Protein AF-A0A8T3Y785-F1 (afdb_monomer_lite)

Foldseek 3Di:
DAQDLLLLLLLLQLQFQWAKDKDKDADDPVCCVPPPDNDRIDMKIKTKGADDDPVLVVSNQVSCCVPPVDGWDQPPVGSMTIDIDPVSRVVSVQCFRHPLAGGDHDVSQLVPDLSSVCSNVVSNCVRFWDQDPPVRDIDGDGNYNPPCPPVSVVSSVVVDPPPD

pLDDT: mean 85.55, std 15.13, range [31.98, 98.19]

Radius of gyration: 17.77 Å; chains: 1; bounding box: 47×32×60 Å

Structure (mmCIF, N/CA/C/O backbone):
data_AF-A0A8T3Y785-F1
#
_entry.id   AF-A0A8T3Y785-F1
#
loop_
_atom_site.group_PDB
_atom_site.id
_atom_site.type_symbol
_atom_site.label_atom_id
_atom_site.label_alt_id
_atom_site.label_comp_id
_atom_site.label_asym_id
_atom_site.label_entity_id
_atom_site.label_seq_id
_atom_site.pdbx_PDB_ins_code
_atom_site.Cartn_x
_atom_site.Cartn_y
_atom_site.Cartn_z
_atom_site.occupancy
_atom_site.B_iso_or_equiv
_atom_site.auth_seq_id
_atom_site.auth_comp_id
_atom_site.auth_asym_id
_atom_site.auth_atom_id
_atom_site.pdbx_PDB_model_num
ATOM 1 N N . MET A 1 1 ? -11.346 2.462 -12.918 1.00 66.88 1 MET A N 1
ATOM 2 C CA . MET A 1 1 ? -11.189 1.204 -12.160 1.00 66.88 1 MET A CA 1
ATOM 3 C C . MET A 1 1 ? -11.939 1.409 -10.869 1.00 66.88 1 MET A C 1
ATOM 5 O O . MET A 1 1 ? -11.699 2.423 -10.227 1.00 66.88 1 MET A O 1
ATOM 9 N N . GLU A 1 2 ? -12.886 0.533 -10.567 1.00 87.56 2 GLU A N 1
ATOM 10 C CA . GLU A 1 2 ? -13.659 0.596 -9.327 1.00 87.56 2 GLU A CA 1
ATOM 11 C C . GLU A 1 2 ? -12.768 0.224 -8.132 1.00 87.56 2 GLU A C 1
ATOM 13 O O . GLU A 1 2 ? -11.852 -0.593 -8.269 1.00 87.56 2 GLU A O 1
ATOM 18 N N . VAL A 1 3 ? -12.988 0.863 -6.982 1.00 94.25 3 VAL A N 1
ATOM 19 C CA . VAL A 1 3 ? -12.243 0.557 -5.755 1.00 94.25 3 VAL A CA 1
ATOM 20 C C . VAL A 1 3 ? -12.830 -0.701 -5.126 1.00 94.25 3 VAL A C 1
ATOM 22 O O . VAL A 1 3 ? -14.013 -0.736 -4.809 1.00 94.25 3 VAL A O 1
ATOM 25 N N . THR A 1 4 ? -11.998 -1.720 -4.915 1.00 97.50 4 THR A N 1
ATOM 26 C CA . THR A 1 4 ? -12.374 -2.948 -4.199 1.00 97.50 4 THR A CA 1
ATOM 27 C C . THR A 1 4 ? -11.807 -2.945 -2.772 1.00 97.50 4 THR A C 1
ATOM 29 O O . THR A 1 4 ? -10.887 -2.168 -2.486 1.00 97.50 4 THR A O 1
ATOM 32 N N . PRO A 1 5 ? -12.303 -3.802 -1.859 1.00 97.94 5 PRO A N 1
ATOM 33 C CA . PRO A 1 5 ? -11.731 -3.949 -0.518 1.00 97.94 5 PRO A CA 1
ATOM 34 C C . PRO A 1 5 ? -10.233 -4.294 -0.518 1.00 97.94 5 PRO A C 1
ATOM 36 O O . PRO A 1 5 ? -9.482 -3.749 0.283 1.00 97.94 5 PRO A O 1
ATOM 39 N N . GLU A 1 6 ? -9.781 -5.141 -1.444 1.00 98.19 6 GLU A N 1
ATOM 40 C CA . GLU A 1 6 ? -8.379 -5.557 -1.612 1.00 98.19 6 GLU A CA 1
ATOM 41 C C . GLU A 1 6 ? -7.504 -4.374 -2.034 1.00 98.19 6 GLU A C 1
ATOM 43 O O . GLU A 1 6 ? -6.405 -4.174 -1.514 1.00 98.19 6 GLU A O 1
ATOM 48 N N . LEU A 1 7 ? -7.999 -3.550 -2.966 1.00 97.81 7 LEU A N 1
ATOM 49 C CA . LEU A 1 7 ? -7.302 -2.332 -3.371 1.00 97.81 7 LEU A CA 1
ATOM 50 C C . LEU A 1 7 ? -7.220 -1.348 -2.205 1.00 97.81 7 LEU A C 1
ATOM 52 O O . LEU A 1 7 ? -6.173 -0.743 -1.990 1.00 97.81 7 LEU A O 1
ATOM 56 N N . ALA A 1 8 ? -8.308 -1.199 -1.451 1.00 97.69 8 ALA A N 1
ATOM 57 C CA . ALA A 1 8 ? -8.357 -0.314 -0.300 1.00 97.69 8 ALA A CA 1
ATOM 58 C C . ALA A 1 8 ? -7.381 -0.765 0.802 1.00 97.69 8 ALA A C 1
ATOM 60 O O . ALA A 1 8 ? -6.596 0.061 1.263 1.00 97.69 8 ALA A O 1
ATOM 61 N N . ARG A 1 9 ? -7.332 -2.063 1.141 1.00 97.69 9 ARG A N 1
ATOM 62 C CA . ARG A 1 9 ? -6.307 -2.632 2.042 1.00 97.69 9 ARG A CA 1
ATOM 63 C C . ARG A 1 9 ? -4.899 -2.390 1.532 1.00 97.69 9 ARG A C 1
ATOM 65 O O . ARG A 1 9 ? -4.057 -1.901 2.272 1.00 97.69 9 ARG A O 1
ATOM 72 N N . THR A 1 10 ? -4.657 -2.656 0.249 1.00 97.38 10 THR A N 1
ATOM 73 C CA . THR A 1 10 ? -3.343 -2.418 -0.364 1.00 97.38 10 THR A CA 1
ATOM 74 C C . THR A 1 10 ? -2.920 -0.959 -0.194 1.00 97.38 10 THR A C 1
ATOM 76 O O . THR A 1 10 ? -1.781 -0.698 0.168 1.00 97.38 10 THR A O 1
ATOM 79 N N . VAL A 1 11 ? -3.816 0.004 -0.433 1.00 96.88 11 VAL A N 1
ATOM 80 C CA . VAL A 1 11 ? -3.523 1.435 -0.240 1.00 96.88 11 VAL A CA 1
ATOM 81 C C . VAL A 1 11 ? -3.251 1.746 1.233 1.00 96.88 11 VAL A C 1
ATOM 83 O O . VAL A 1 11 ? -2.290 2.455 1.512 1.00 96.88 11 VAL A O 1
ATOM 86 N N . ALA A 1 12 ? -4.052 1.210 2.159 1.00 95.69 12 ALA A N 1
ATOM 87 C CA . ALA A 1 12 ? -3.871 1.407 3.598 1.00 95.69 12 ALA A CA 1
ATOM 88 C C . ALA A 1 12 ? -2.507 0.904 4.087 1.00 95.69 12 ALA A C 1
ATOM 90 O O . ALA A 1 12 ? -1.808 1.662 4.756 1.00 95.69 12 ALA A O 1
ATOM 91 N N . HIS A 1 13 ? -2.078 -0.282 3.644 1.00 95.88 13 HIS A N 1
ATOM 92 C CA . HIS A 1 13 ? -0.753 -0.810 3.968 1.00 95.88 13 HIS A CA 1
ATOM 93 C C . HIS A 1 13 ? 0.387 0.089 3.498 1.00 95.88 13 HIS A C 1
ATOM 95 O O . HIS A 1 13 ? 1.416 0.228 4.152 1.00 95.88 13 HIS A O 1
ATOM 101 N N . ILE A 1 14 ? 0.205 0.751 2.352 1.00 95.56 14 ILE A N 1
ATOM 102 C CA . ILE A 1 14 ? 1.189 1.721 1.872 1.00 95.56 14 ILE A CA 1
ATOM 103 C C . ILE A 1 14 ? 1.145 3.026 2.676 1.00 95.56 14 ILE A C 1
ATOM 105 O O . ILE A 1 14 ? 2.168 3.694 2.779 1.00 95.56 14 ILE A O 1
ATOM 109 N N . CYS A 1 15 ? -0.004 3.401 3.237 1.00 93.25 15 CYS A N 1
ATOM 110 C CA . CYS A 1 15 ? -0.140 4.591 4.079 1.00 93.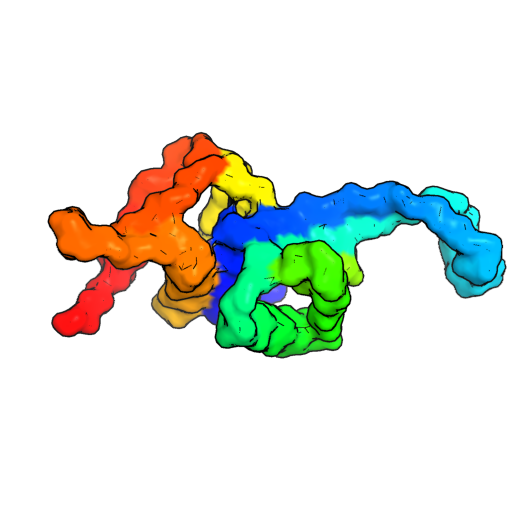25 15 CYS A CA 1
ATOM 111 C C . CYS A 1 15 ? 0.438 4.416 5.490 1.00 93.25 15 CYS A C 1
ATOM 113 O O . CYS A 1 15 ? 0.904 5.411 6.046 1.00 93.25 15 CYS A O 1
ATOM 115 N N . GLY A 1 16 ? 0.361 3.208 6.058 1.00 91.62 16 GLY A N 1
ATOM 116 C CA . GLY A 1 16 ? 0.973 2.878 7.346 1.00 91.62 16 GLY A CA 1
ATOM 117 C C . GLY A 1 16 ? 2.470 2.629 7.182 1.00 91.62 16 GLY A C 1
ATOM 118 O O . GLY A 1 16 ? 3.292 3.539 7.269 1.00 91.62 16 GLY A O 1
ATOM 119 N N . ASP A 1 17 ? 2.804 1.402 6.793 1.00 92.19 17 ASP A N 1
ATOM 120 C CA . ASP A 1 17 ? 4.176 0.878 6.805 1.00 92.19 17 ASP A CA 1
ATOM 121 C C . ASP A 1 17 ? 4.881 0.866 5.435 1.00 92.19 17 ASP A C 1
ATOM 123 O O . ASP A 1 17 ? 6.002 0.368 5.267 1.00 92.19 17 ASP A O 1
ATOM 127 N N . GLY A 1 18 ? 4.231 1.390 4.399 1.00 93.06 18 GLY A N 1
ATOM 128 C CA . GLY A 1 18 ? 4.793 1.440 3.056 1.00 93.06 18 GLY A CA 1
ATOM 129 C C . GLY A 1 18 ? 5.235 2.820 2.595 1.00 93.06 18 GLY A C 1
ATOM 130 O O . GLY A 1 18 ? 5.240 3.819 3.310 1.00 93.06 18 GLY A O 1
ATOM 131 N N . TYR A 1 19 ? 5.685 2.859 1.343 1.00 93.56 19 TYR A N 1
ATOM 132 C CA . TYR A 1 19 ? 6.053 4.089 0.669 1.00 93.56 19 TYR A CA 1
ATOM 133 C C . TYR A 1 19 ? 6.077 3.942 -0.854 1.00 93.56 19 TYR A C 1
ATOM 135 O O . TYR A 1 19 ? 6.238 2.867 -1.444 1.00 93.56 19 TYR A O 1
ATOM 143 N N . LEU A 1 20 ? 5.968 5.095 -1.508 1.00 94.94 20 LEU A N 1
ATOM 144 C CA . LEU A 1 20 ? 6.104 5.249 -2.948 1.00 94.94 20 LEU A CA 1
ATOM 145 C C . LEU A 1 20 ? 7.500 5.776 -3.290 1.00 94.94 20 LEU A C 1
ATOM 147 O O . LEU A 1 20 ? 7.909 6.834 -2.813 1.00 94.94 20 LEU A O 1
ATOM 151 N N . ALA A 1 21 ? 8.217 5.083 -4.174 1.00 93.25 21 ALA A N 1
ATOM 152 C CA . ALA A 1 21 ? 9.559 5.478 -4.596 1.00 93.25 21 ALA A CA 1
ATOM 153 C C . ALA A 1 21 ? 9.708 5.526 -6.117 1.00 93.25 21 ALA A C 1
ATOM 155 O O . ALA A 1 21 ? 9.058 4.796 -6.867 1.00 93.25 21 ALA A O 1
ATOM 156 N N . THR A 1 22 ? 10.624 6.372 -6.581 1.00 94.62 22 THR A N 1
ATOM 157 C CA . THR A 1 22 ? 11.078 6.380 -7.972 1.00 94.62 22 THR A CA 1
ATOM 158 C C . THR A 1 22 ? 12.589 6.289 -8.014 1.00 94.62 22 THR A C 1
ATOM 160 O O . THR A 1 22 ? 13.253 6.930 -7.205 1.00 94.62 22 THR A O 1
ATOM 163 N N . ALA A 1 23 ? 13.137 5.544 -8.970 1.00 92.25 23 ALA A N 1
ATOM 164 C CA . ALA A 1 23 ? 14.578 5.520 -9.199 1.00 92.25 23 ALA A CA 1
ATOM 165 C C . ALA A 1 23 ? 14.904 5.712 -10.674 1.00 92.25 23 ALA A C 1
ATOM 167 O O . ALA A 1 23 ? 14.225 5.181 -11.556 1.00 92.25 23 ALA A O 1
ATOM 168 N N . THR A 1 24 ? 15.991 6.426 -10.919 1.00 91.94 24 THR A N 1
ATOM 169 C CA . THR A 1 24 ? 16.597 6.554 -12.238 1.00 91.94 24 THR A CA 1
ATOM 170 C C . THR A 1 24 ? 17.647 5.461 -12.387 1.00 91.94 24 THR A C 1
ATOM 172 O O . THR A 1 24 ? 18.520 5.313 -11.537 1.00 91.94 24 THR A O 1
ATOM 175 N N . GLN A 1 25 ? 17.555 4.662 -13.446 1.00 87.06 25 GLN A N 1
ATOM 176 C CA . GLN A 1 25 ? 18.493 3.577 -13.726 1.00 87.06 25 GLN A CA 1
ATOM 177 C C . GLN A 1 25 ? 19.032 3.699 -15.146 1.00 87.06 25 GLN A C 1
ATOM 179 O O . GLN A 1 25 ? 18.270 3.932 -16.088 1.00 87.06 25 GLN A O 1
ATOM 184 N N . ARG A 1 26 ? 20.340 3.487 -15.306 1.00 86.62 26 ARG A N 1
ATOM 185 C CA . ARG A 1 26 ? 20.924 3.244 -16.627 1.00 86.62 26 ARG A CA 1
ATOM 186 C C . ARG A 1 26 ? 20.488 1.865 -17.114 1.00 86.62 26 ARG A C 1
ATOM 188 O O . ARG A 1 26 ? 20.498 0.902 -16.348 1.00 86.62 26 ARG A O 1
ATOM 195 N N . ARG A 1 27 ? 20.063 1.783 -18.372 1.00 82.75 27 ARG A N 1
ATOM 196 C CA . ARG A 1 27 ? 19.822 0.506 -19.045 1.00 82.75 27 ARG A CA 1
ATOM 197 C C . ARG A 1 27 ? 21.151 -0.187 -19.304 1.00 82.75 27 ARG A C 1
ATOM 199 O O . ARG A 1 27 ?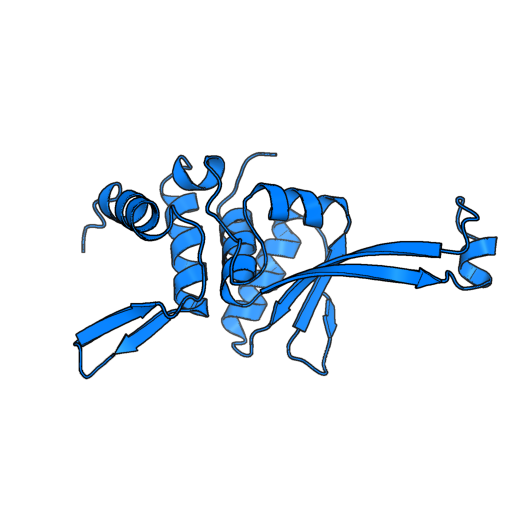 22.148 0.468 -19.602 1.00 82.75 27 ARG A O 1
ATOM 206 N N . SER A 1 28 ? 21.145 -1.509 -19.207 1.00 84.06 28 SER A N 1
ATOM 207 C CA . SER A 1 28 ? 22.285 -2.310 -19.654 1.00 84.06 28 SER A CA 1
ATOM 208 C C . SER A 1 28 ? 22.413 -2.274 -21.182 1.00 84.06 28 SER A C 1
ATOM 210 O O . SER A 1 28 ? 21.432 -2.034 -21.889 1.00 84.06 28 SER A O 1
ATOM 212 N N . VAL A 1 29 ? 23.607 -2.576 -21.702 1.00 84.19 29 VAL A N 1
ATOM 213 C CA . VAL A 1 29 ? 23.847 -2.699 -23.153 1.00 84.19 29 VAL A CA 1
ATOM 214 C C . VAL A 1 29 ? 22.876 -3.705 -23.779 1.00 84.19 29 VAL A C 1
ATOM 216 O O . VAL A 1 29 ? 22.236 -3.411 -24.784 1.00 84.19 29 VAL A O 1
ATOM 219 N N . ARG A 1 30 ? 22.669 -4.854 -23.123 1.00 84.94 30 ARG A N 1
ATOM 220 C CA . ARG A 1 30 ? 21.714 -5.881 -23.562 1.00 84.94 30 ARG A CA 1
ATOM 221 C C . ARG A 1 30 ? 20.281 -5.350 -23.660 1.00 84.94 30 ARG A C 1
ATOM 223 O O . ARG A 1 30 ? 19.580 -5.649 -24.622 1.00 84.94 30 ARG A O 1
ATOM 230 N N . GLU A 1 31 ? 19.836 -4.554 -22.689 1.00 81.12 31 GLU A N 1
ATOM 231 C CA . GLU A 1 31 ? 18.508 -3.930 -22.735 1.00 81.12 31 GLU A CA 1
ATOM 232 C C . GLU A 1 31 ? 18.395 -2.888 -23.854 1.00 81.12 31 GLU A C 1
ATOM 234 O O . GLU A 1 31 ? 17.336 -2.774 -24.458 1.00 81.12 31 GLU A O 1
ATOM 239 N N . LEU A 1 32 ? 19.455 -2.134 -24.159 1.00 84.25 32 LEU A N 1
ATOM 240 C CA . LEU A 1 32 ? 19.439 -1.148 -25.248 1.00 84.25 32 LEU A CA 1
ATOM 241 C C . LEU A 1 32 ? 19.348 -1.792 -26.634 1.00 84.25 32 LEU A C 1
ATOM 243 O O . LEU A 1 32 ? 18.743 -1.209 -27.532 1.00 84.25 32 LEU A O 1
ATOM 247 N N . LEU A 1 33 ? 19.917 -2.988 -26.791 1.00 84.12 33 LEU A N 1
ATOM 248 C CA . LEU A 1 33 ? 19.861 -3.756 -28.036 1.00 84.12 33 LEU A CA 1
ATOM 249 C C . LEU A 1 33 ? 18.510 -4.454 -28.248 1.00 84.12 33 LEU A C 1
ATOM 251 O O . LEU A 1 33 ? 18.112 -4.677 -29.385 1.00 84.12 33 LEU A O 1
ATOM 255 N N . THR A 1 34 ? 17.802 -4.794 -27.168 1.00 84.50 34 THR A N 1
ATOM 256 C CA . THR A 1 34 ? 16.567 -5.601 -27.223 1.00 84.50 34 THR A CA 1
ATOM 257 C C . THR A 1 34 ? 15.289 -4.791 -27.034 1.00 84.50 34 THR A C 1
ATOM 259 O O . THR A 1 34 ? 14.225 -5.191 -27.499 1.00 84.50 34 THR A O 1
ATOM 262 N N . HIS A 1 35 ? 15.352 -3.652 -26.343 1.00 77.44 35 HIS A N 1
ATOM 263 C CA . HIS A 1 35 ? 14.168 -2.864 -26.032 1.00 77.44 35 HIS A CA 1
ATOM 264 C C . HIS A 1 35 ? 13.873 -1.864 -27.163 1.00 77.44 35 HIS A C 1
ATOM 266 O O . HIS A 1 35 ? 14.763 -1.111 -27.557 1.00 77.44 35 HIS A O 1
ATOM 272 N N . PRO A 1 36 ? 12.608 -1.698 -27.595 1.00 78.25 36 PRO A N 1
ATOM 273 C CA . PRO A 1 36 ? 12.237 -0.752 -28.660 1.00 78.25 36 PRO A CA 1
ATOM 274 C C . PRO A 1 36 ? 12.523 0.729 -28.345 1.00 78.25 36 PRO A C 1
ATOM 276 O O . PRO A 1 36 ? 12.359 1.594 -29.195 1.00 78.25 36 PRO A O 1
ATOM 279 N N . ARG A 1 37 ? 12.947 1.055 -27.116 1.00 73.94 37 ARG A N 1
ATOM 280 C CA . ARG A 1 37 ? 13.282 2.420 -26.692 1.00 73.94 37 ARG A CA 1
ATOM 281 C C . ARG A 1 37 ? 14.761 2.466 -26.341 1.00 73.94 37 ARG A C 1
ATOM 283 O O . ARG A 1 37 ? 15.146 1.924 -25.308 1.00 73.94 37 ARG A O 1
ATOM 290 N N . LYS A 1 38 ? 15.548 3.183 -27.142 1.00 76.88 38 LYS A N 1
ATOM 291 C CA . LYS A 1 38 ? 17.015 3.258 -27.029 1.00 76.88 38 LYS A CA 1
ATOM 292 C C . LYS A 1 38 ? 17.532 4.268 -25.992 1.00 76.88 38 LYS A C 1
ATOM 294 O O . LYS A 1 38 ? 18.724 4.537 -25.931 1.00 76.88 38 LYS A O 1
ATOM 299 N N . ASN A 1 39 ? 16.661 4.828 -25.149 1.00 82.88 39 ASN A N 1
ATOM 300 C CA . ASN A 1 39 ? 17.089 5.789 -24.127 1.00 82.88 39 ASN A CA 1
ATOM 301 C C . ASN A 1 39 ? 17.999 5.103 -23.096 1.00 82.88 39 ASN A C 1
ATOM 303 O O . ASN A 1 39 ? 17.587 4.125 -22.464 1.00 82.88 39 ASN A O 1
ATOM 307 N N . MET A 1 40 ? 19.199 5.648 -22.883 1.00 83.00 40 MET A N 1
ATOM 308 C CA . MET A 1 40 ? 20.177 5.126 -21.918 1.00 83.00 40 MET A CA 1
ATOM 309 C C . MET A 1 40 ? 19.656 5.159 -20.478 1.00 83.00 40 MET A C 1
ATOM 311 O O . MET A 1 40 ? 19.974 4.286 -19.674 1.00 83.00 40 MET A O 1
ATOM 315 N N . ILE A 1 41 ? 18.829 6.149 -20.154 1.00 86.44 41 ILE A N 1
ATOM 316 C CA . ILE A 1 41 ? 18.264 6.346 -18.824 1.00 86.44 41 ILE A CA 1
ATOM 317 C C . ILE A 1 41 ? 16.787 5.942 -18.834 1.00 86.44 41 ILE A C 1
ATOM 319 O O . ILE A 1 41 ? 16.024 6.343 -19.716 1.00 86.44 41 ILE A O 1
ATOM 323 N N . ARG A 1 42 ? 16.370 5.165 -17.829 1.00 86.19 42 ARG A N 1
ATOM 324 C CA . ARG A 1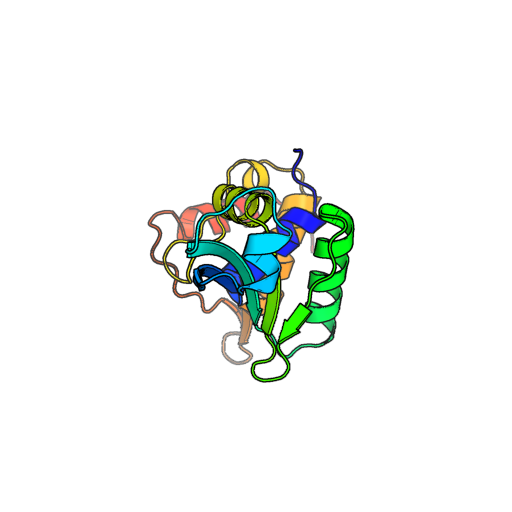 42 ? 14.962 4.872 -17.548 1.00 86.19 42 ARG A CA 1
ATOM 325 C C . ARG A 1 42 ? 14.591 5.276 -16.129 1.00 86.19 42 ARG A C 1
ATOM 327 O O . ARG A 1 42 ? 15.369 5.100 -15.196 1.00 86.19 42 ARG A O 1
ATOM 334 N N . GLN A 1 43 ? 13.361 5.739 -15.968 1.00 91.56 43 GLN A N 1
ATOM 335 C CA . GLN A 1 43 ? 12.743 5.911 -14.662 1.00 91.56 43 GLN A CA 1
ATOM 336 C C . GLN A 1 43 ? 11.986 4.632 -14.293 1.00 91.56 43 GLN A C 1
ATOM 338 O O . GLN A 1 43 ? 11.387 3.981 -15.153 1.00 91.56 43 GLN A O 1
ATOM 343 N N . ARG A 1 44 ? 12.038 4.251 -13.019 1.00 93.25 44 ARG A N 1
ATOM 344 C CA . ARG A 1 44 ? 11.257 3.159 -12.438 1.00 93.25 44 ARG A CA 1
ATOM 345 C C . ARG A 1 44 ? 10.420 3.694 -11.295 1.00 93.25 44 ARG A C 1
ATOM 347 O O . ARG A 1 44 ? 10.837 4.614 -10.598 1.00 93.25 44 ARG A O 1
ATOM 354 N N . TRP A 1 45 ? 9.255 3.089 -11.127 1.00 95.88 45 TRP A N 1
ATOM 355 C CA . TRP A 1 45 ? 8.275 3.427 -10.107 1.00 95.88 45 TRP A CA 1
ATOM 356 C C . TRP A 1 45 ? 8.058 2.194 -9.249 1.00 95.88 45 TRP A C 1
ATOM 358 O O . TRP A 1 45 ? 7.898 1.095 -9.791 1.00 95.88 45 TRP A O 1
ATOM 368 N N . PHE A 1 46 ? 8.086 2.387 -7.939 1.00 95.06 46 PHE A N 1
ATOM 369 C CA . PHE A 1 46 ? 8.017 1.328 -6.949 1.00 95.06 46 PHE A CA 1
ATOM 370 C C . PHE A 1 46 ? 6.942 1.653 -5.926 1.00 95.06 46 PHE A C 1
ATOM 372 O O . PHE A 1 46 ? 6.863 2.777 -5.426 1.00 95.06 46 PHE A O 1
ATOM 379 N N . VAL A 1 47 ? 6.146 0.639 -5.626 1.00 96.31 47 VAL A N 1
ATOM 380 C CA . VAL A 1 47 ? 5.268 0.583 -4.463 1.00 96.31 47 VAL A CA 1
ATOM 381 C C . VAL A 1 47 ? 5.902 -0.424 -3.520 1.00 96.31 47 VAL A C 1
ATOM 383 O O . VAL A 1 47 ? 6.201 -1.542 -3.951 1.00 96.31 47 VAL A O 1
ATOM 386 N N . ARG A 1 48 ? 6.185 -0.010 -2.288 1.00 95.00 48 ARG A N 1
ATOM 387 C CA . ARG A 1 48 ? 6.929 -0.813 -1.319 1.00 95.00 48 ARG A CA 1
ATOM 388 C C . ARG A 1 48 ? 6.193 -0.847 0.001 1.00 95.00 48 ARG A C 1
ATOM 390 O O . ARG A 1 48 ? 5.766 0.196 0.473 1.00 95.00 48 ARG A O 1
ATOM 397 N N . TYR A 1 49 ? 6.084 -2.034 0.567 1.00 95.25 49 TYR A N 1
ATOM 398 C CA . TYR A 1 49 ? 5.526 -2.282 1.889 1.00 95.25 49 TYR A CA 1
ATOM 399 C C . TYR A 1 49 ? 6.612 -2.905 2.764 1.00 95.25 49 TYR A C 1
ATOM 401 O O . TYR A 1 49 ? 7.324 -3.793 2.287 1.00 95.25 49 TYR A O 1
ATOM 409 N N . VAL A 1 50 ? 6.793 -2.414 3.989 1.00 93.44 50 VAL A N 1
ATOM 410 C CA . VAL A 1 50 ? 7.855 -2.867 4.895 1.00 93.44 50 VAL A CA 1
ATOM 411 C C . VAL A 1 50 ? 7.218 -3.374 6.173 1.00 93.44 50 VAL A C 1
ATOM 413 O O . VAL A 1 50 ? 6.783 -2.579 6.986 1.00 93.44 50 VAL A O 1
ATOM 416 N N . ASN A 1 51 ? 7.176 -4.687 6.367 1.00 93.50 51 ASN A N 1
ATOM 417 C CA . ASN A 1 51 ? 6.555 -5.256 7.559 1.00 93.50 51 ASN A CA 1
ATOM 418 C C . ASN A 1 51 ? 7.181 -6.617 7.891 1.00 93.50 51 ASN A C 1
ATOM 420 O O . ASN A 1 51 ? 7.665 -7.321 6.999 1.00 93.50 51 ASN A O 1
ATOM 424 N N . THR A 1 52 ? 7.225 -6.971 9.173 1.00 93.38 52 THR A N 1
ATOM 425 C CA . THR A 1 52 ? 7.787 -8.235 9.673 1.00 93.38 52 THR A CA 1
ATOM 426 C C . THR A 1 52 ? 6.720 -9.291 9.962 1.00 93.38 52 THR A C 1
ATOM 428 O O . THR A 1 52 ? 7.058 -10.474 10.041 1.00 93.38 52 THR A O 1
ATOM 431 N N . ASP A 1 53 ? 5.450 -8.902 10.075 1.00 94.31 53 ASP A N 1
ATOM 432 C CA . ASP A 1 53 ? 4.330 -9.801 10.325 1.00 94.31 53 ASP A CA 1
ATOM 433 C C . ASP A 1 53 ? 3.980 -10.612 9.069 1.00 94.31 53 ASP A C 1
ATOM 435 O O . ASP A 1 53 ? 3.547 -10.097 8.033 1.00 94.31 53 ASP A O 1
ATOM 439 N N . SER A 1 54 ? 4.157 -11.930 9.164 1.00 94.56 54 SER A N 1
ATOM 440 C CA . SER A 1 54 ? 3.930 -12.841 8.043 1.00 94.56 54 SER A CA 1
ATOM 441 C C . SER A 1 54 ? 2.480 -12.874 7.542 1.00 94.56 54 SER A C 1
ATOM 443 O O . SER A 1 54 ? 2.270 -13.102 6.349 1.00 94.56 54 SER A O 1
ATOM 445 N N . ALA A 1 55 ? 1.489 -12.640 8.406 1.00 96.44 55 ALA A N 1
ATOM 446 C CA . ALA A 1 55 ? 0.081 -12.630 8.031 1.00 96.44 55 ALA A CA 1
ATOM 447 C C . ALA A 1 55 ? -0.247 -11.383 7.202 1.00 96.44 55 ALA A C 1
ATOM 449 O O . ALA A 1 55 ? -0.864 -11.504 6.139 1.00 96.44 55 ALA A O 1
ATOM 450 N N . LEU A 1 56 ? 0.249 -10.215 7.622 1.00 96.38 56 LEU A N 1
ATOM 451 C CA . LEU A 1 56 ? 0.074 -8.956 6.889 1.00 96.38 56 LEU A CA 1
ATOM 452 C C . LEU A 1 56 ? 0.791 -8.991 5.539 1.00 96.38 56 LEU A C 1
ATOM 454 O O . LEU A 1 56 ? 0.214 -8.663 4.501 1.00 96.38 56 LEU A O 1
ATOM 458 N N . ILE A 1 57 ? 2.014 -9.525 5.510 1.00 96.00 57 ILE A N 1
ATOM 459 C CA . ILE A 1 57 ? 2.752 -9.770 4.266 1.00 96.00 57 ILE A CA 1
ATOM 460 C C . ILE A 1 57 ? 1.943 -10.661 3.310 1.00 96.00 57 ILE A C 1
ATOM 462 O O . ILE A 1 57 ? 1.817 -10.366 2.116 1.00 96.00 57 ILE A O 1
ATOM 466 N N . GLN A 1 58 ? 1.403 -11.781 3.796 1.00 96.88 58 GLN A N 1
ATOM 467 C CA . GLN A 1 58 ? 0.620 -12.695 2.962 1.00 96.88 58 GLN A CA 1
ATOM 468 C C . GLN A 1 58 ? -0.665 -12.044 2.445 1.00 96.88 58 GLN A C 1
ATOM 470 O O . GLN A 1 58 ? -1.022 -12.252 1.283 1.00 96.88 58 GLN A O 1
ATOM 475 N N . GLN A 1 59 ? -1.339 -11.240 3.270 1.00 97.62 59 GLN A N 1
ATOM 476 C CA . GLN A 1 59 ? -2.519 -10.483 2.861 1.00 97.62 59 GLN A CA 1
ATOM 477 C C . GLN A 1 59 ? -2.166 -9.472 1.765 1.00 97.62 59 GLN A C 1
ATOM 479 O O . GLN A 1 59 ? -2.749 -9.526 0.682 1.00 97.62 59 GLN A O 1
ATOM 484 N N . PHE A 1 60 ? -1.145 -8.641 1.985 1.00 97.56 60 PHE A N 1
ATOM 485 C CA . PHE A 1 60 ? -0.677 -7.656 1.012 1.00 97.56 60 PHE A CA 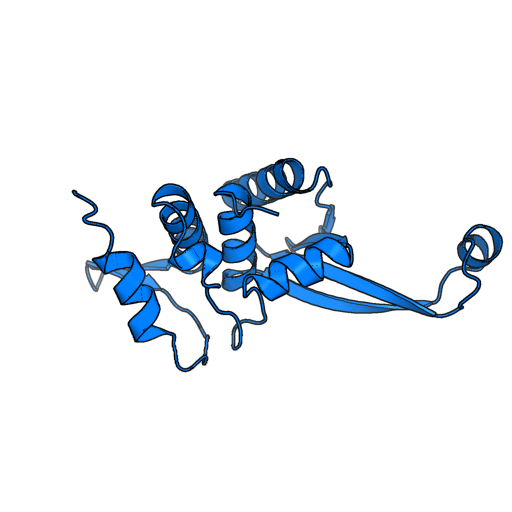1
ATOM 486 C C . PHE A 1 60 ? -0.303 -8.302 -0.328 1.00 97.56 60 PHE A C 1
ATOM 488 O O . PHE A 1 60 ? -0.741 -7.872 -1.397 1.00 97.56 60 PHE A O 1
ATOM 495 N N . THR A 1 61 ? 0.490 -9.376 -0.297 1.00 97.12 61 THR A N 1
ATOM 496 C CA . THR A 1 61 ? 0.932 -10.055 -1.524 1.00 97.12 61 THR A CA 1
ATOM 497 C C . THR A 1 61 ? -0.218 -10.711 -2.287 1.00 97.12 61 THR A C 1
ATOM 499 O O . THR A 1 61 ? -0.234 -10.663 -3.523 1.00 97.12 61 THR A O 1
ATOM 502 N N . ARG A 1 62 ? -1.200 -11.280 -1.577 1.00 97.94 62 ARG A N 1
ATOM 503 C CA . ARG A 1 62 ? -2.415 -11.856 -2.166 1.00 97.94 62 ARG A CA 1
ATOM 504 C C . ARG A 1 62 ? -3.298 -10.783 -2.793 1.00 97.94 62 ARG A C 1
ATOM 506 O O . ARG A 1 62 ? -3.704 -10.957 -3.940 1.00 97.94 62 ARG A O 1
ATOM 513 N N . ASP A 1 63 ? -3.538 -9.681 -2.091 1.00 98.00 63 ASP A N 1
ATOM 514 C CA . ASP A 1 63 ? -4.365 -8.570 -2.570 1.00 98.00 63 ASP A CA 1
ATOM 515 C C . ASP A 1 63 ? -3.748 -7.925 -3.817 1.00 98.00 63 ASP A C 1
ATOM 517 O O . ASP A 1 63 ? -4.420 -7.774 -4.837 1.00 98.00 63 ASP A O 1
ATOM 521 N N . VAL A 1 64 ? -2.437 -7.655 -3.812 1.00 97.31 64 VAL A N 1
ATOM 522 C CA . VAL A 1 64 ? -1.730 -7.148 -5.000 1.00 97.31 64 VAL A CA 1
ATOM 523 C C . VAL A 1 64 ? -1.850 -8.118 -6.175 1.00 97.31 64 VAL A C 1
ATOM 525 O O . VAL A 1 64 ? -2.094 -7.696 -7.312 1.00 97.31 64 VAL A O 1
ATOM 528 N N . LYS A 1 65 ? -1.674 -9.421 -5.928 1.00 97.19 65 LYS A N 1
ATOM 529 C CA . LYS A 1 65 ? -1.793 -10.433 -6.980 1.00 97.19 65 LYS A CA 1
ATOM 530 C C . LYS A 1 65 ? -3.217 -10.506 -7.520 1.00 97.19 65 LYS A C 1
ATOM 532 O O . LYS A 1 65 ? -3.375 -10.635 -8.729 1.00 97.19 65 LYS A O 1
ATOM 537 N N . HIS A 1 66 ? -4.224 -10.395 -6.664 1.00 97.19 66 HIS A N 1
ATOM 538 C CA . HIS A 1 66 ? -5.625 -10.408 -7.062 1.00 97.19 66 HIS A CA 1
ATOM 539 C C . HIS A 1 66 ? -5.989 -9.174 -7.898 1.00 97.19 66 HIS A C 1
ATOM 541 O O . HIS A 1 66 ? -6.476 -9.305 -9.017 1.00 97.19 66 HIS A O 1
ATOM 547 N N . VAL A 1 67 ? -5.675 -7.976 -7.400 1.00 97.00 67 VAL A N 1
ATOM 548 C CA . VAL A 1 67 ? -6.084 -6.705 -8.015 1.00 97.00 67 VAL A CA 1
ATOM 549 C C . VAL A 1 67 ? -5.304 -6.405 -9.295 1.00 97.00 67 VAL A C 1
ATOM 551 O O . VAL A 1 67 ? -5.856 -5.879 -10.262 1.00 97.00 67 VAL A O 1
ATOM 554 N N . PHE A 1 68 ? -4.007 -6.716 -9.321 1.00 95.75 68 PHE A N 1
ATOM 555 C CA . PHE A 1 68 ? -3.119 -6.293 -10.408 1.00 95.75 68 PHE A CA 1
ATOM 556 C C . PHE A 1 68 ? -2.564 -7.435 -11.252 1.00 95.75 68 PHE A C 1
ATOM 558 O O . PHE A 1 68 ? -1.831 -7.178 -12.208 1.00 95.75 68 PHE A O 1
ATOM 565 N N . ASN A 1 69 ? -2.861 -8.688 -10.899 1.00 95.88 69 ASN A N 1
ATOM 566 C CA . ASN A 1 69 ? -2.282 -9.881 -11.517 1.00 95.88 69 ASN A CA 1
ATOM 567 C C . ASN A 1 69 ? -0.735 -9.902 -11.508 1.00 95.88 69 ASN A C 1
ATOM 569 O O . ASN A 1 69 ? -0.099 -10.612 -12.290 1.00 95.88 69 ASN A O 1
ATOM 573 N N . ILE A 1 70 ? -0.101 -9.166 -10.593 1.00 95.12 70 ILE A N 1
ATOM 574 C CA . ILE A 1 70 ? 1.358 -9.021 -10.507 1.00 95.12 70 ILE A CA 1
ATOM 575 C C . ILE A 1 70 ? 1.880 -9.694 -9.241 1.00 95.12 70 ILE A C 1
ATOM 577 O O . ILE A 1 70 ? 1.239 -9.674 -8.196 1.00 95.12 70 ILE A O 1
ATOM 581 N N . ARG A 1 71 ? 3.050 -10.329 -9.346 1.00 94.56 71 ARG A N 1
ATOM 582 C CA . ARG A 1 71 ? 3.745 -10.900 -8.190 1.00 94.56 71 ARG A CA 1
ATOM 583 C C . ARG A 1 71 ? 4.523 -9.808 -7.466 1.00 94.56 71 ARG A C 1
ATOM 585 O O . ARG A 1 71 ? 5.225 -9.023 -8.104 1.00 94.56 71 ARG A O 1
ATOM 592 N N . VAL A 1 72 ? 4.421 -9.806 -6.146 1.00 96.25 72 VAL A N 1
ATOM 593 C CA . VAL A 1 72 ? 5.250 -8.978 -5.272 1.00 96.25 72 VAL A CA 1
ATOM 594 C C . VAL A 1 72 ? 6.617 -9.635 -5.107 1.00 96.25 72 VAL A C 1
ATOM 596 O O . VAL A 1 72 ? 6.713 -10.855 -4.975 1.00 96.25 72 VAL A O 1
ATOM 599 N N . VAL A 1 73 ? 7.678 -8.833 -5.130 1.00 95.12 73 VAL A N 1
ATOM 600 C CA . VAL A 1 73 ? 9.057 -9.301 -4.958 1.00 95.12 73 VAL A CA 1
ATOM 601 C C . VAL A 1 73 ? 9.523 -8.977 -3.544 1.00 95.12 73 VAL A C 1
ATOM 603 O O . VAL A 1 73 ? 9.524 -7.811 -3.156 1.00 95.12 73 VAL A O 1
ATOM 606 N N . ASN A 1 74 ? 9.968 -9.987 -2.794 1.00 92.94 74 ASN A N 1
ATOM 607 C CA . ASN A 1 74 ? 10.621 -9.778 -1.503 1.00 92.94 74 ASN A CA 1
ATOM 608 C C . ASN A 1 74 ? 12.077 -9.331 -1.717 1.00 92.94 74 ASN A C 1
ATOM 610 O O . ASN A 1 74 ? 12.902 -10.043 -2.296 1.00 92.94 74 ASN A O 1
ATOM 614 N N . ARG A 1 75 ? 12.412 -8.140 -1.230 1.00 86.25 75 ARG A N 1
ATOM 615 C CA . ARG A 1 75 ? 13.780 -7.650 -1.087 1.00 86.25 75 ARG A CA 1
ATOM 616 C C . ARG A 1 75 ? 14.303 -8.132 0.270 1.00 86.25 75 ARG A C 1
ATOM 618 O O . ARG A 1 75 ? 14.321 -7.375 1.238 1.00 86.25 75 ARG A O 1
ATOM 625 N N . HIS A 1 76 ? 14.782 -9.379 0.304 1.00 64.88 76 HIS A N 1
ATOM 626 C CA . HIS A 1 76 ? 15.197 -10.142 1.499 1.00 64.88 76 HIS A CA 1
ATOM 627 C C . HIS A 1 76 ? 16.012 -9.392 2.570 1.00 64.88 76 HIS A C 1
ATOM 629 O O . HIS A 1 76 ? 16.018 -9.800 3.723 1.00 64.88 76 HIS A O 1
ATOM 635 N N . ARG A 1 77 ? 16.712 -8.307 2.224 1.00 67.00 77 ARG A N 1
ATOM 636 C CA . ARG A 1 77 ? 17.561 -7.556 3.160 1.00 67.00 77 ARG A CA 1
ATOM 637 C C . ARG A 1 77 ? 16.813 -6.554 4.049 1.00 67.00 77 ARG A C 1
ATOM 639 O O . ARG A 1 77 ? 17.457 -5.965 4.908 1.00 67.00 77 ARG A O 1
ATOM 646 N N . LYS A 1 78 ? 15.519 -6.295 3.817 1.00 76.44 78 LYS A N 1
ATOM 647 C CA . LYS A 1 78 ? 14.787 -5.207 4.500 1.00 76.44 78 LYS A CA 1
ATOM 648 C C . LYS A 1 78 ? 13.337 -5.521 4.886 1.00 76.44 78 LYS A C 1
ATOM 650 O O . LYS A 1 78 ? 12.609 -4.587 5.188 1.00 76.44 78 LYS A O 1
ATOM 655 N N . HIS A 1 79 ? 12.903 -6.784 4.827 1.00 89.81 79 HIS A N 1
ATOM 656 C CA . HIS A 1 79 ? 11.475 -7.134 4.957 1.00 89.81 79 HIS A CA 1
ATOM 657 C C . HIS A 1 79 ? 10.581 -6.275 4.040 1.00 89.81 79 HIS A C 1
ATOM 659 O O . HIS A 1 79 ? 9.476 -5.881 4.394 1.00 89.81 79 HIS A O 1
ATOM 665 N N . GLU A 1 80 ? 11.112 -5.941 2.861 1.00 93.31 80 GLU A N 1
ATOM 666 C CA . GLU A 1 80 ? 10.508 -4.992 1.935 1.00 93.31 80 GLU A CA 1
ATOM 667 C C . GLU A 1 80 ? 9.903 -5.752 0.755 1.00 93.31 80 GLU A C 1
ATOM 669 O O . GLU A 1 80 ? 10.574 -6.527 0.071 1.00 93.31 80 GLU A O 1
ATOM 674 N N . TYR A 1 81 ? 8.629 -5.497 0.502 1.00 95.38 81 TYR A N 1
ATOM 675 C CA . TYR A 1 81 ? 7.809 -6.172 -0.487 1.00 95.38 81 TYR A CA 1
ATOM 676 C C . TYR A 1 81 ? 7.458 -5.183 -1.595 1.00 95.38 81 TYR A C 1
ATOM 678 O O . TYR A 1 81 ? 6.751 -4.201 -1.379 1.00 95.38 81 TYR A O 1
ATOM 686 N N . GLU A 1 82 ? 8.009 -5.414 -2.788 1.00 95.19 82 GLU A N 1
ATOM 687 C CA . GLU A 1 82 ? 8.041 -4.436 -3.876 1.00 95.19 82 GLU A CA 1
ATOM 688 C C . GLU A 1 82 ? 7.192 -4.855 -5.080 1.00 95.19 82 GLU A C 1
ATOM 690 O O . GLU A 1 82 ? 7.262 -5.986 -5.569 1.00 95.19 82 GLU A O 1
ATOM 695 N N . VAL A 1 83 ? 6.481 -3.875 -5.640 1.00 96.12 83 VAL A N 1
ATOM 696 C CA . VAL A 1 83 ? 5.878 -3.927 -6.975 1.00 96.12 83 VAL A CA 1
ATOM 697 C C . VAL A 1 83 ? 6.466 -2.817 -7.838 1.00 96.12 83 VAL A C 1
ATOM 699 O O . VAL A 1 83 ? 6.405 -1.639 -7.483 1.00 96.12 83 VAL A O 1
ATOM 702 N N . SER A 1 84 ? 7.002 -3.170 -9.011 1.00 94.94 84 SER A N 1
ATOM 703 C CA . SER A 1 84 ? 7.515 -2.190 -9.975 1.00 94.94 84 SER A CA 1
ATOM 704 C C . SER A 1 84 ? 6.536 -1.990 -11.132 1.00 94.94 84 SER A C 1
ATOM 706 O O . SER A 1 84 ? 6.476 -2.796 -12.057 1.00 94.94 84 SER A O 1
ATOM 708 N N . SER A 1 85 ? 5.757 -0.907 -11.091 1.00 95.31 85 SER A N 1
ATOM 709 C CA . SER A 1 85 ? 4.824 -0.546 -12.164 1.00 95.31 85 SER A CA 1
ATOM 710 C C . SER A 1 85 ? 4.449 0.930 -12.102 1.00 95.31 85 SER A C 1
ATOM 712 O O . SER A 1 85 ? 3.949 1.411 -11.087 1.00 95.31 85 SER A O 1
ATOM 714 N N . LYS A 1 86 ? 4.622 1.645 -13.224 1.00 95.38 86 LYS A N 1
ATOM 715 C CA . LYS A 1 86 ? 4.197 3.050 -13.352 1.00 95.38 86 LYS A CA 1
ATOM 716 C C . LYS A 1 86 ? 2.690 3.196 -13.128 1.00 95.38 86 LYS A C 1
ATOM 718 O O . LYS A 1 86 ? 2.260 4.103 -12.427 1.00 95.38 86 LYS A O 1
ATOM 723 N N . LYS A 1 87 ? 1.894 2.295 -13.713 1.00 95.81 87 LYS A N 1
ATOM 724 C CA . LYS A 1 87 ? 0.428 2.348 -13.646 1.00 95.81 87 LYS A CA 1
ATOM 725 C C . LYS A 1 87 ? -0.069 2.180 -12.209 1.00 95.81 87 LYS A C 1
ATOM 727 O O . LYS A 1 87 ? -0.866 2.988 -11.754 1.00 95.81 87 LYS A O 1
ATOM 732 N N . ILE A 1 88 ? 0.444 1.172 -11.501 1.00 96.44 88 ILE A N 1
ATOM 733 C CA . ILE A 1 88 ? 0.056 0.894 -10.109 1.00 96.44 88 ILE A CA 1
ATOM 734 C C . ILE A 1 88 ? 0.494 2.037 -9.198 1.00 96.44 88 ILE A C 1
ATOM 736 O O . ILE A 1 88 ? -0.300 2.503 -8.391 1.00 96.44 88 ILE A O 1
ATOM 740 N N . TYR A 1 89 ? 1.719 2.538 -9.380 1.00 97.25 89 TYR A N 1
ATOM 741 C CA . TYR A 1 89 ? 2.236 3.672 -8.619 1.00 97.25 89 TYR A CA 1
ATOM 742 C C . TYR A 1 89 ? 1.295 4.879 -8.672 1.00 97.25 89 TYR A C 1
ATOM 744 O O . TYR A 1 89 ? 0.902 5.392 -7.631 1.00 97.25 89 TYR A O 1
ATOM 752 N N . TYR A 1 90 ? 0.911 5.329 -9.872 1.00 96.62 90 TYR A N 1
ATOM 753 C CA . TYR A 1 90 ? 0.052 6.510 -9.997 1.00 96.62 90 TYR A CA 1
ATOM 754 C C . TYR A 1 90 ? -1.382 6.249 -9.541 1.00 96.62 90 TYR A C 1
ATOM 756 O O . TYR A 1 90 ? -1.998 7.157 -8.994 1.00 96.62 90 TYR A O 1
ATOM 764 N N . LEU A 1 91 ? -1.894 5.029 -9.720 1.00 96.44 91 LEU A N 1
ATOM 765 C CA . LEU A 1 91 ? -3.206 4.649 -9.205 1.00 96.44 91 LEU A CA 1
ATOM 766 C C . LEU A 1 91 ? -3.243 4.729 -7.674 1.00 96.44 91 LEU A C 1
ATOM 768 O O . LEU A 1 91 ? -4.076 5.434 -7.118 1.00 96.44 91 LEU A O 1
ATOM 772 N N . ILE A 1 92 ? -2.319 4.040 -7.003 1.00 96.12 92 ILE A N 1
ATOM 773 C CA . ILE A 1 92 ? -2.253 3.985 -5.538 1.00 96.12 92 ILE A CA 1
ATOM 774 C C . ILE A 1 92 ? -1.946 5.375 -4.961 1.00 96.12 92 ILE A C 1
ATOM 776 O O . ILE A 1 92 ? -2.570 5.783 -3.985 1.00 96.12 92 ILE A O 1
ATOM 780 N N . LYS A 1 93 ? -1.083 6.158 -5.626 1.00 95.69 93 LYS A N 1
ATOM 781 C CA . LYS A 1 93 ? -0.859 7.571 -5.289 1.00 95.69 93 LYS A CA 1
ATOM 782 C C . LYS A 1 93 ? -2.134 8.412 -5.397 1.00 95.69 93 LYS A C 1
ATOM 784 O O . LYS A 1 93 ? -2.397 9.231 -4.526 1.00 95.69 93 LYS A O 1
ATOM 789 N N . GLY A 1 94 ? -2.921 8.223 -6.458 1.00 94.94 94 GLY A N 1
ATOM 790 C CA . GLY A 1 94 ? -4.195 8.924 -6.653 1.00 94.94 94 GLY A CA 1
ATOM 791 C C . GLY A 1 94 ? -5.231 8.587 -5.579 1.00 94.94 94 GLY A C 1
ATOM 792 O O . GLY A 1 94 ? -6.006 9.452 -5.189 1.00 94.94 94 GLY A O 1
ATOM 793 N N . LEU A 1 95 ? -5.179 7.364 -5.043 1.00 95.31 95 LEU A N 1
ATOM 794 C CA . LEU A 1 95 ? -6.008 6.917 -3.918 1.00 95.31 95 LEU A CA 1
ATOM 795 C C . LEU A 1 95 ? -5.501 7.393 -2.547 1.00 95.31 95 LEU A C 1
ATOM 797 O O . LEU A 1 95 ? -6.139 7.126 -1.528 1.00 95.31 95 LEU A O 1
ATOM 801 N N . GLY A 1 96 ? -4.392 8.133 -2.533 1.00 92.12 96 GLY A N 1
ATOM 802 C CA . GLY A 1 96 ? -3.892 8.842 -1.366 1.00 92.12 96 GLY A CA 1
ATOM 803 C C . GLY A 1 96 ? -2.719 8.186 -0.655 1.00 92.12 96 GLY A C 1
ATOM 804 O O . GLY A 1 96 ? -2.291 8.704 0.370 1.00 92.12 96 GLY A O 1
ATOM 805 N N . ALA A 1 97 ? -2.137 7.118 -1.205 1.00 92.75 97 ALA A N 1
ATOM 806 C CA . ALA A 1 97 ? -0.866 6.611 -0.702 1.00 92.75 97 ALA A CA 1
ATOM 807 C C . ALA A 1 97 ? 0.270 7.616 -0.929 1.00 92.75 97 ALA A C 1
ATOM 809 O O . ALA A 1 97 ? 0.401 8.220 -2.001 1.00 92.75 97 ALA A O 1
ATOM 810 N N . GLY A 1 98 ? 1.139 7.737 0.067 1.00 82.50 98 GLY A N 1
ATOM 811 C CA . GLY A 1 98 ? 2.205 8.724 0.088 1.00 82.50 98 GLY A CA 1
ATOM 812 C C . GLY A 1 98 ? 3.335 8.326 1.026 1.00 82.50 98 GLY A C 1
ATOM 813 O O . GLY A 1 98 ? 3.506 7.164 1.371 1.00 82.50 98 GLY A O 1
ATOM 814 N N . LYS A 1 99 ? 4.147 9.305 1.397 1.00 77.19 99 LYS A N 1
ATOM 815 C CA . LYS A 1 99 ? 5.053 9.246 2.540 1.00 77.19 99 LYS A CA 1
ATOM 816 C C . LYS A 1 99 ? 4.249 9.404 3.836 1.00 77.19 99 LYS A C 1
ATOM 818 O O . LYS A 1 99 ? 3.115 9.880 3.842 1.00 77.19 99 LYS A O 1
ATOM 823 N N . SER A 1 100 ? 4.895 9.131 4.967 1.00 75.62 100 SER A N 1
ATOM 824 C CA . SER A 1 100 ? 4.279 9.189 6.302 1.00 75.62 100 SER A CA 1
ATOM 825 C C . SER A 1 100 ? 3.546 10.506 6.603 1.00 75.62 100 SER A C 1
ATOM 827 O O . SER A 1 100 ? 2.602 10.516 7.384 1.00 75.62 100 SER A O 1
ATOM 829 N N . ARG A 1 101 ? 3.960 11.619 5.974 1.00 79.81 101 ARG A N 1
ATOM 830 C CA . ARG A 1 101 ? 3.459 12.978 6.237 1.00 79.81 101 ARG A CA 1
ATOM 831 C C . ARG A 1 101 ? 2.390 13.496 5.272 1.00 79.81 101 ARG A C 1
ATOM 833 O O . ARG A 1 101 ? 1.820 14.544 5.569 1.00 79.81 101 ARG A O 1
ATOM 840 N N . ASP A 1 102 ? 2.168 12.835 4.138 1.00 81.38 102 ASP A N 1
ATOM 841 C CA . ASP A 1 102 ? 1.376 13.380 3.023 1.00 81.38 102 ASP A CA 1
ATOM 842 C C . ASP A 1 102 ? 0.294 12.430 2.485 1.00 81.38 102 ASP A C 1
ATOM 844 O O . ASP A 1 102 ? -0.438 12.807 1.567 1.00 81.38 102 ASP A O 1
ATOM 848 N N . TRP A 1 103 ? 0.146 11.232 3.061 1.00 89.00 103 TRP A N 1
ATOM 849 C CA . TRP A 1 103 ? -0.937 10.339 2.671 1.00 89.00 103 TRP A CA 1
ATOM 850 C C . TRP A 1 103 ? -2.313 10.915 3.049 1.00 89.00 103 TRP A C 1
ATOM 852 O O . TRP A 1 103 ? -2.465 11.702 3.988 1.00 89.00 103 TRP A O 1
ATOM 862 N N . PHE A 1 104 ? -3.351 10.522 2.320 1.00 89.69 104 PHE A N 1
ATOM 863 C CA . PHE A 1 104 ? -4.740 10.879 2.604 1.00 89.69 104 PHE A CA 1
ATOM 864 C C . PHE A 1 104 ? -5.677 9.722 2.240 1.00 89.69 104 PHE A C 1
ATOM 866 O O . PHE A 1 104 ? -5.266 8.745 1.627 1.00 89.69 104 PHE A O 1
ATOM 873 N N . ILE A 1 105 ? -6.949 9.824 2.627 1.00 91.06 105 ILE A N 1
ATOM 874 C CA . ILE A 1 105 ? -7.979 8.855 2.230 1.00 91.06 105 ILE A CA 1
ATOM 875 C C . ILE A 1 105 ? -8.762 9.472 1.076 1.00 91.06 105 ILE A C 1
ATOM 877 O O . ILE A 1 105 ? -9.433 10.491 1.269 1.00 91.06 105 ILE A O 1
ATOM 881 N N . ALA A 1 106 ? -8.646 8.900 -0.122 1.00 92.62 106 ALA A N 1
ATOM 882 C CA . ALA A 1 106 ? -9.367 9.389 -1.295 1.00 92.62 106 ALA A CA 1
ATOM 883 C C . ALA A 1 106 ? -10.889 9.220 -1.151 1.00 92.62 106 ALA A C 1
ATOM 885 O O . ALA A 1 106 ? -11.362 8.314 -0.458 1.00 92.62 106 ALA A O 1
ATOM 886 N N . LYS A 1 107 ? -11.666 10.097 -1.803 1.00 92.12 107 LYS A N 1
ATOM 887 C CA . LYS A 1 107 ? -13.135 10.141 -1.663 1.00 92.12 107 LYS A CA 1
ATOM 888 C C . LYS A 1 107 ? -13.783 8.812 -2.038 1.00 92.12 107 LYS A C 1
ATOM 890 O O . LYS A 1 107 ? -14.732 8.402 -1.390 1.00 92.12 107 LYS A O 1
ATOM 895 N N . GLU A 1 108 ? -13.222 8.120 -3.016 1.00 94.06 108 GLU A N 1
ATOM 896 C CA . GLU A 1 108 ? -13.642 6.811 -3.506 1.00 94.06 108 GLU A CA 1
ATOM 897 C C . GLU A 1 108 ? -13.586 5.737 -2.411 1.00 94.06 108 GLU A C 1
ATOM 899 O O . GLU A 1 108 ? -14.422 4.840 -2.379 1.00 94.06 108 GLU A O 1
ATOM 904 N N . ILE A 1 109 ? -12.635 5.848 -1.478 1.00 94.19 109 ILE A N 1
ATOM 905 C CA . ILE A 1 109 ? -12.559 4.983 -0.296 1.00 94.19 109 ILE A CA 1
ATOM 906 C C . ILE A 1 109 ? -13.516 5.504 0.782 1.00 94.19 109 ILE A C 1
ATOM 908 O O . ILE A 1 109 ? -14.277 4.728 1.349 1.00 94.19 109 ILE A O 1
ATOM 912 N N . GLN A 1 110 ? -13.531 6.817 1.041 1.00 92.00 110 GLN A N 1
ATOM 913 C CA . GLN A 1 110 ? -14.356 7.429 2.098 1.00 92.00 110 GLN A CA 1
ATOM 914 C C . GLN A 1 110 ? -15.865 7.282 1.883 1.00 92.00 110 GLN A C 1
ATOM 916 O O . GLN A 1 110 ? -16.615 7.164 2.848 1.00 92.00 110 GLN A O 1
ATOM 921 N N . GLN A 1 111 ? -16.298 7.339 0.628 1.00 91.81 111 GLN A N 1
ATOM 922 C CA . GLN A 1 111 ? -17.687 7.220 0.183 1.00 91.81 111 GLN A CA 1
ATOM 923 C C . GLN A 1 111 ? -17.974 5.823 -0.379 1.00 91.81 111 GLN A C 1
ATOM 925 O O . GLN A 1 111 ? -19.088 5.554 -0.823 1.00 91.81 111 GLN A O 1
ATOM 930 N N . GLY A 1 112 ? -16.975 4.935 -0.365 1.00 91.50 112 GLY A N 1
ATOM 931 C CA . GLY A 1 112 ? -17.135 3.545 -0.751 1.00 91.50 112 GLY A CA 1
ATOM 932 C C . GLY A 1 112 ? -18.088 2.804 0.185 1.00 91.50 112 GLY A C 1
ATOM 933 O O . GLY A 1 112 ? -18.420 3.253 1.288 1.00 91.50 112 GLY A O 1
ATOM 934 N N . ASN A 1 113 ? -18.518 1.621 -0.248 1.00 93.62 113 ASN A N 1
ATOM 935 C CA . ASN A 1 113 ? -19.386 0.775 0.562 1.00 93.62 113 ASN A CA 1
ATOM 936 C C . ASN A 1 113 ? -18.733 0.426 1.927 1.00 93.62 113 ASN A C 1
ATOM 938 O O . ASN A 1 113 ? -17.512 0.538 2.094 1.00 93.62 113 ASN A O 1
ATOM 942 N N . PRO A 1 114 ? -19.518 -0.014 2.928 1.00 94.94 114 PRO A N 1
ATOM 943 C CA . PRO A 1 114 ? -18.988 -0.334 4.254 1.00 94.94 114 PRO A CA 1
ATOM 944 C C . PRO A 1 114 ? -17.823 -1.334 4.245 1.00 94.94 114 PRO A C 1
ATOM 946 O O . PRO A 1 114 ? -16.909 -1.187 5.048 1.00 94.94 114 PRO A O 1
ATOM 949 N N . LYS A 1 115 ? -17.800 -2.295 3.308 1.00 96.69 115 LYS A N 1
ATOM 950 C CA . LYS A 1 115 ? -16.712 -3.281 3.196 1.00 96.69 115 LYS A CA 1
ATOM 951 C C . LYS A 1 115 ? -15.394 -2.636 2.769 1.00 96.69 115 LYS A C 1
ATOM 953 O O . LYS A 1 115 ? -14.361 -2.967 3.333 1.00 96.69 115 LYS A O 1
ATOM 958 N N . ILE A 1 116 ? -15.421 -1.700 1.819 1.00 96.88 116 ILE A N 1
ATOM 959 C CA . ILE A 1 116 ? -14.235 -0.947 1.375 1.00 96.88 116 ILE A CA 1
ATOM 960 C C . ILE A 1 116 ? -13.666 -0.124 2.533 1.00 96.88 116 ILE A C 1
ATOM 962 O O . ILE A 1 116 ? -12.466 -0.170 2.799 1.00 96.88 116 ILE A O 1
ATOM 966 N N . ARG A 1 117 ? -14.538 0.600 3.243 1.00 95.19 117 ARG A N 1
ATOM 967 C CA . ARG A 1 117 ? -14.151 1.449 4.380 1.00 95.19 117 ARG A CA 1
ATOM 968 C C . ARG A 1 117 ? -13.572 0.629 5.527 1.00 95.19 117 ARG A C 1
ATOM 970 O O . ARG A 1 117 ? -12.509 0.973 6.035 1.00 95.19 117 ARG A O 1
ATOM 977 N N . ALA A 1 118 ? -14.243 -0.464 5.889 1.00 95.25 118 ALA A N 1
ATOM 978 C CA . ALA A 1 118 ? -13.785 -1.380 6.925 1.00 95.25 118 ALA A CA 1
ATOM 979 C C . ALA A 1 118 ? -12.434 -2.004 6.565 1.00 95.25 118 ALA A C 1
ATOM 981 O O . ALA A 1 118 ? -11.536 -2.009 7.395 1.00 95.25 118 ALA A O 1
ATOM 982 N N . ALA A 1 119 ? -12.261 -2.452 5.319 1.00 97.19 119 ALA A N 1
ATOM 983 C CA . ALA A 1 119 ? -11.019 -3.065 4.870 1.00 97.19 119 ALA A CA 1
ATOM 984 C C . ALA A 1 119 ? -9.845 -2.068 4.913 1.00 97.19 119 ALA A C 1
ATOM 986 O O . ALA A 1 119 ? -8.775 -2.407 5.407 1.00 97.19 119 ALA A O 1
ATOM 987 N N . TRP A 1 120 ? -10.057 -0.822 4.472 1.00 96.19 120 TRP A N 1
ATOM 988 C CA . TRP A 1 120 ? -9.037 0.227 4.573 1.00 96.19 120 TRP A CA 1
ATOM 989 C C . TRP A 1 120 ? -8.661 0.532 6.030 1.00 96.19 120 TRP A C 1
ATOM 991 O O . TRP A 1 120 ? -7.481 0.612 6.357 1.00 96.19 120 TRP A O 1
ATOM 1001 N N . LEU A 1 121 ? -9.659 0.696 6.908 1.00 94.00 121 LEU A N 1
ATOM 1002 C CA . LEU A 1 121 ? -9.417 0.974 8.324 1.00 94.00 121 LEU A CA 1
ATOM 1003 C C . LEU A 1 121 ? -8.691 -0.182 9.003 1.00 94.00 121 LEU A C 1
ATOM 1005 O O . LEU A 1 121 ? -7.709 0.060 9.686 1.00 94.00 121 LEU A O 1
ATOM 1009 N N . GLN A 1 122 ? -9.151 -1.414 8.797 1.00 94.56 122 GLN A N 1
ATOM 1010 C CA . GLN A 1 122 ? -8.550 -2.595 9.402 1.00 94.56 122 GLN A CA 1
ATOM 1011 C C . GLN A 1 122 ? -7.057 -2.677 9.079 1.00 94.56 122 GLN A C 1
ATOM 1013 O O . GLN A 1 122 ? -6.255 -2.696 10.000 1.00 94.56 122 GLN A O 1
ATOM 1018 N N . ALA A 1 123 ? -6.684 -2.601 7.798 1.00 95.62 123 ALA A N 1
ATOM 1019 C CA . ALA A 1 123 ? -5.280 -2.664 7.394 1.00 95.62 123 ALA A CA 1
ATOM 1020 C C . ALA A 1 123 ? -4.430 -1.529 7.993 1.00 95.62 123 ALA A C 1
ATOM 1022 O O . ALA A 1 123 ? -3.303 -1.764 8.409 1.00 95.62 123 ALA A O 1
ATOM 1023 N N . LEU A 1 124 ? -4.971 -0.307 8.092 1.00 92.88 124 LEU A N 1
ATOM 1024 C CA . LEU A 1 124 ? -4.253 0.790 8.747 1.00 92.88 124 LEU A CA 1
ATOM 1025 C C . LEU A 1 124 ? -4.031 0.513 10.239 1.00 92.88 124 LEU A C 1
ATOM 1027 O O . LEU A 1 124 ? -2.969 0.818 10.770 1.00 92.88 124 LEU A O 1
ATOM 1031 N N . PHE A 1 125 ? -5.043 -0.013 10.929 1.00 92.25 125 PHE A N 1
ATOM 1032 C CA . PHE A 1 125 ? -4.922 -0.359 12.341 1.00 92.25 125 PHE A CA 1
ATOM 1033 C C . PHE A 1 125 ? -3.955 -1.521 12.555 1.00 92.25 125 PHE A C 1
ATOM 1035 O O . PHE A 1 125 ? -3.171 -1.467 13.494 1.00 92.25 125 PHE A O 1
ATOM 1042 N N . ASP A 1 126 ? -3.981 -2.526 11.686 1.00 92.94 126 ASP A N 1
ATOM 1043 C CA . ASP A 1 126 ? -3.085 -3.675 11.773 1.00 92.94 126 ASP A CA 1
ATOM 1044 C C . ASP A 1 126 ? -1.604 -3.261 11.653 1.00 92.94 126 ASP A C 1
ATOM 1046 O O . ASP A 1 126 ? -0.759 -3.856 12.317 1.00 92.94 126 ASP A O 1
ATOM 1050 N N . ASP A 1 127 ? -1.293 -2.212 10.879 1.00 91.06 127 ASP A N 1
ATOM 1051 C CA . ASP A 1 127 ? 0.076 -1.686 10.753 1.00 91.06 127 ASP A CA 1
ATOM 1052 C C . ASP A 1 127 ? 0.455 -0.689 11.873 1.00 91.06 127 ASP A C 1
ATOM 1054 O O . ASP A 1 127 ? 1.551 -0.741 12.425 1.00 91.06 127 ASP A O 1
ATOM 1058 N N . GLU A 1 128 ? -0.433 0.248 12.223 1.00 87.69 128 GLU A N 1
ATOM 1059 C CA . GLU A 1 128 ? -0.073 1.443 13.016 1.00 87.69 128 GLU A CA 1
ATOM 1060 C C . GLU A 1 128 ? -0.595 1.435 14.458 1.00 87.69 128 GLU A C 1
ATOM 1062 O O . GLU A 1 128 ? -0.246 2.312 15.267 1.00 87.69 128 GLU A O 1
ATOM 1067 N N . ALA A 1 129 ? -1.516 0.525 14.781 1.00 87.88 129 ALA A N 1
ATOM 1068 C CA . ALA A 1 129 ? -2.163 0.509 16.080 1.00 87.88 129 ALA A CA 1
ATOM 1069 C C . ALA A 1 129 ? -1.411 -0.357 17.086 1.00 87.88 129 ALA A C 1
ATOM 1071 O O . ALA A 1 129 ? -0.856 -1.407 16.782 1.00 87.88 129 ALA A O 1
ATOM 1072 N N . TYR A 1 130 ? -1.491 0.052 18.346 1.00 85.81 130 TYR A N 1
ATOM 1073 C CA . TYR A 1 130 ? -1.125 -0.789 19.473 1.00 85.81 130 TYR A CA 1
ATOM 1074 C C . TYR A 1 130 ? -2.187 -0.704 20.566 1.00 85.81 130 TYR A C 1
ATOM 1076 O O . TYR A 1 130 ? -2.889 0.301 20.729 1.00 85.81 130 TYR A O 1
ATOM 1084 N N . VAL A 1 131 ? -2.308 -1.776 21.345 1.00 86.31 131 VAL A N 1
ATOM 1085 C CA . VAL A 1 131 ? -3.208 -1.819 22.498 1.00 86.31 131 VAL A CA 1
ATOM 1086 C C . VAL A 1 131 ? -2.471 -1.262 23.712 1.00 86.31 131 VAL A C 1
ATOM 1088 O O . VAL A 1 131 ? -1.503 -1.848 24.192 1.00 86.31 131 VAL A O 1
ATOM 1091 N N . SER A 1 132 ? -2.934 -0.126 24.236 1.00 86.19 132 SER A N 1
ATOM 1092 C CA . SER A 1 132 ? -2.432 0.405 25.503 1.00 86.19 132 SER A CA 1
ATOM 1093 C C . SER A 1 132 ? -3.216 -0.209 26.658 1.00 86.19 132 SER A C 1
ATOM 1095 O O . SER A 1 132 ? -4.370 0.150 26.897 1.00 86.19 132 SER A O 1
ATOM 1097 N N . THR A 1 133 ? -2.578 -1.106 27.409 1.00 85.94 133 THR A N 1
ATOM 1098 C CA . THR A 1 133 ? -3.160 -1.711 28.620 1.00 85.94 133 THR A CA 1
ATOM 1099 C C . THR A 1 133 ? -3.364 -0.686 29.736 1.00 85.94 133 THR A C 1
ATOM 1101 O O . THR A 1 133 ? -4.348 -0.757 30.465 1.00 85.94 133 THR A O 1
ATOM 1104 N N . ILE A 1 134 ? -2.486 0.319 29.815 1.00 86.44 134 ILE A N 1
ATOM 1105 C CA . ILE A 1 134 ? -2.559 1.414 30.793 1.00 86.44 134 ILE A CA 1
ATOM 1106 C C . ILE A 1 134 ? -3.778 2.301 30.522 1.00 86.44 134 ILE A C 1
ATOM 1108 O O . ILE A 1 134 ? -4.557 2.593 31.423 1.00 86.44 134 ILE A O 1
ATOM 1112 N N . GLN A 1 135 ? -3.960 2.722 29.268 1.00 82.06 135 GLN A N 1
ATOM 1113 C CA . GLN A 1 135 ? -5.049 3.626 28.883 1.00 82.06 135 GLN A CA 1
ATOM 1114 C C . GLN A 1 135 ? -6.338 2.883 28.503 1.00 82.06 135 GLN A C 1
ATOM 1116 O O . GLN A 1 135 ? -7.317 3.533 28.141 1.00 82.06 135 GLN A O 1
ATOM 1121 N N . LYS A 1 136 ? -6.328 1.541 28.550 1.00 86.69 136 LYS A N 1
ATOM 1122 C CA . LYS A 1 136 ? -7.427 0.644 28.154 1.00 86.69 136 LYS A CA 1
ATOM 1123 C C . LYS A 1 136 ? -8.056 1.025 26.809 1.00 86.69 136 LYS A C 1
ATOM 1125 O O . LYS A 1 136 ? -9.275 1.063 26.667 1.00 86.69 136 LYS A O 1
ATOM 1130 N N . ARG A 1 137 ? -7.216 1.347 25.821 1.00 84.00 137 ARG A N 1
ATOM 1131 C CA . ARG A 1 137 ? -7.656 1.789 24.489 1.00 84.00 137 ARG A CA 1
ATOM 1132 C C . ARG A 1 137 ? -6.685 1.367 23.396 1.00 84.00 137 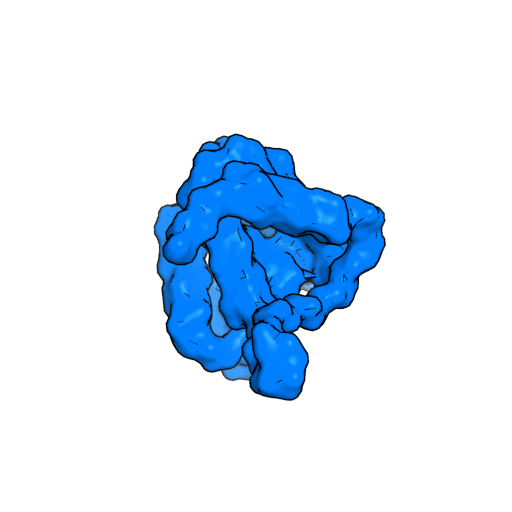ARG A C 1
ATOM 1134 O O . ARG A 1 137 ? -5.498 1.164 23.651 1.00 84.00 137 ARG A O 1
ATOM 1141 N N . ILE A 1 138 ? -7.196 1.317 22.173 1.00 82.00 138 ILE A N 1
ATOM 1142 C CA . ILE A 1 138 ? -6.384 1.201 20.963 1.00 82.00 138 ILE A CA 1
ATOM 1143 C C . ILE A 1 138 ? -5.826 2.587 20.633 1.00 82.00 138 ILE A C 1
ATOM 1145 O O . ILE A 1 138 ? -6.564 3.577 20.621 1.00 82.00 138 ILE A O 1
ATOM 1149 N N . VAL A 1 139 ? -4.521 2.667 20.396 1.00 82.00 139 VAL A N 1
ATOM 1150 C CA . VAL A 1 139 ? -3.822 3.906 20.053 1.00 82.00 139 VAL A CA 1
ATOM 1151 C C . VAL A 1 139 ? -3.193 3.746 18.677 1.00 82.00 139 VAL A C 1
ATOM 1153 O O . VAL A 1 139 ? -2.504 2.767 18.431 1.00 82.00 139 VAL A O 1
ATOM 1156 N N . LEU A 1 140 ? -3.415 4.723 17.798 1.00 82.31 140 LEU A N 1
ATOM 1157 C CA . LEU A 1 140 ? -2.762 4.817 16.491 1.00 82.31 140 LEU A CA 1
ATOM 1158 C C . LEU A 1 140 ? -1.606 5.813 16.565 1.00 82.31 140 LEU A C 1
ATOM 1160 O O . LEU A 1 140 ? -1.835 6.977 16.917 1.00 82.31 140 LEU A O 1
ATOM 1164 N N . ASN A 1 141 ? -0.394 5.401 16.188 1.00 76.75 141 ASN A N 1
ATOM 1165 C CA . ASN A 1 141 ? 0.793 6.254 16.282 1.00 76.75 141 ASN A CA 1
ATOM 1166 C C . ASN A 1 141 ? 1.274 6.788 14.923 1.00 76.75 141 ASN A C 1
ATOM 1168 O O . ASN A 1 141 ? 2.386 6.526 14.489 1.00 76.75 141 ASN A O 1
ATOM 1172 N N . MET A 1 142 ? 0.453 7.608 14.263 1.00 71.38 142 MET A N 1
ATOM 1173 C CA . MET A 1 142 ? 0.743 8.049 12.892 1.00 71.38 142 MET A CA 1
ATOM 1174 C C . MET A 1 142 ? 1.367 9.452 12.816 1.00 71.38 142 MET A C 1
ATOM 1176 O O . MET A 1 142 ? 0.807 10.414 13.355 1.00 71.38 142 MET A O 1
ATOM 1180 N N . VAL A 1 143 ? 2.404 9.636 11.988 1.00 67.56 143 VAL A N 1
ATOM 1181 C CA . VAL A 1 143 ? 3.092 10.931 11.741 1.00 67.56 143 VAL A CA 1
ATOM 1182 C C . VAL A 1 143 ? 2.601 11.638 10.461 1.00 67.56 143 VAL A C 1
ATOM 1184 O O . VAL A 1 143 ? 3.371 12.202 9.696 1.00 67.56 143 VAL A O 1
ATOM 1187 N N . ASN A 1 144 ? 1.294 11.624 10.196 1.00 63.31 144 ASN A N 1
ATOM 1188 C CA . ASN A 1 144 ? 0.706 12.389 9.086 1.00 63.31 144 ASN A CA 1
ATOM 1189 C C . ASN A 1 144 ? 0.395 13.853 9.485 1.00 63.31 144 ASN A C 1
ATOM 1191 O O . ASN A 1 144 ? -0.222 14.068 10.531 1.00 63.31 144 ASN A O 1
ATOM 1195 N N . HIS A 1 145 ? 0.801 14.849 8.685 1.00 60.97 145 HIS A N 1
ATOM 1196 C CA . HIS A 1 145 ? 0.547 16.280 8.938 1.00 60.97 145 HIS A CA 1
ATOM 1197 C C . HIS A 1 145 ? -0.555 16.873 8.049 1.00 60.97 145 HIS A C 1
ATOM 1199 O O . HIS A 1 145 ? -0.800 18.077 8.107 1.00 60.97 145 HIS A O 1
ATOM 1205 N N . HIS A 1 146 ? -1.235 16.061 7.234 1.00 60.28 146 HIS A N 1
ATOM 1206 C CA . HIS A 1 146 ? -2.297 16.568 6.377 1.00 60.28 146 HIS A CA 1
ATOM 1207 C C . HIS A 1 146 ? -3.421 17.209 7.228 1.00 60.28 146 HIS A C 1
ATOM 1209 O O . HIS A 1 146 ? -3.936 16.556 8.145 1.00 60.28 146 HIS A O 1
ATOM 1215 N N . PRO A 1 147 ? -3.860 18.452 6.935 1.00 53.16 147 PRO A N 1
ATOM 1216 C CA . PRO A 1 147 ? -4.792 19.204 7.787 1.00 53.16 147 PRO A CA 1
ATOM 1217 C C . PRO A 1 147 ? -6.143 18.507 8.030 1.00 53.16 147 PRO A C 1
ATOM 1219 O O . PRO A 1 147 ? -6.858 18.816 8.977 1.00 53.16 147 PRO A O 1
ATOM 1222 N N . SER A 1 148 ? -6.495 17.516 7.209 1.00 55.38 148 SER A N 1
ATOM 1223 C CA . SER A 1 148 ? -7.775 16.806 7.262 1.00 55.38 148 SER A CA 1
ATOM 1224 C C . SER A 1 148 ? -7.808 15.559 8.168 1.00 55.38 148 SER A C 1
ATOM 1226 O O . SER A 1 148 ? -8.757 14.780 8.082 1.00 55.38 148 SER A O 1
ATOM 1228 N N . LYS A 1 149 ? -6.775 15.321 8.990 1.00 57.19 149 LYS A N 1
ATOM 1229 C CA . LYS A 1 149 ? -6.520 14.037 9.676 1.00 57.19 149 LYS A CA 1
ATOM 1230 C C . LYS A 1 149 ? -7.528 13.670 10.775 1.00 57.19 149 LYS A C 1
ATOM 1232 O O . LYS A 1 149 ? -7.997 12.538 10.812 1.00 57.19 149 LYS A O 1
ATOM 1237 N N . LYS A 1 150 ? -7.894 14.608 11.658 1.00 50.84 150 LYS A N 1
ATOM 1238 C CA . LYS A 1 150 ? -8.750 14.301 12.826 1.00 50.84 150 LYS A CA 1
ATOM 1239 C C . LYS A 1 150 ? -10.241 14.212 12.489 1.00 50.84 150 LYS A C 1
ATOM 1241 O O . LYS A 1 150 ? -10.920 13.317 12.975 1.00 50.84 150 LYS A O 1
ATOM 1246 N N . GLN A 1 151 ? -10.739 15.092 11.623 1.00 49.50 151 GLN A N 1
ATOM 1247 C CA . GLN A 1 151 ? -12.167 15.135 11.284 1.00 49.50 151 GLN A CA 1
ATOM 1248 C C . GLN A 1 151 ? -12.586 13.982 10.355 1.00 49.50 151 GLN A C 1
ATOM 1250 O O . GLN A 1 151 ? -13.695 13.470 10.474 1.00 49.50 151 GLN A O 1
ATOM 1255 N N . LYS A 1 152 ? -11.694 13.513 9.467 1.00 55.88 152 LYS A N 1
ATOM 1256 C CA . LYS A 1 152 ? -12.036 12.474 8.481 1.00 55.88 152 LYS A CA 1
ATOM 1257 C C . LYS A 1 152 ? -12.008 11.050 9.040 1.00 55.88 152 LYS A C 1
ATOM 1259 O O . LYS A 1 152 ? -12.919 10.291 8.728 1.00 55.88 152 LYS A O 1
ATOM 1264 N N . LEU A 1 153 ? -11.044 10.693 9.895 1.00 59.38 153 LEU A N 1
ATOM 1265 C CA . LEU A 1 153 ? -11.052 9.390 10.586 1.00 59.38 153 LEU A CA 1
ATOM 1266 C C . LEU A 1 153 ? -12.294 9.249 11.476 1.00 59.38 153 LEU A C 1
ATOM 1268 O O . LEU A 1 153 ? -12.995 8.245 11.392 1.00 59.38 153 LEU A O 1
ATOM 1272 N N . ALA A 1 154 ? -12.632 10.303 12.228 1.00 56.12 154 ALA A N 1
ATOM 1273 C CA . ALA A 1 154 ? -13.861 10.351 13.013 1.00 56.12 154 ALA A CA 1
ATOM 1274 C C . ALA A 1 154 ? -15.113 10.205 12.134 1.00 56.12 154 ALA A C 1
ATOM 1276 O O . ALA A 1 154 ? -16.008 9.453 12.499 1.00 56.12 154 ALA A O 1
ATOM 1277 N N . SER A 1 155 ? -15.170 10.841 10.954 1.00 55.50 155 SER A N 1
ATOM 1278 C CA . SER A 1 155 ? -16.316 10.713 10.033 1.00 55.50 155 SER A CA 1
ATOM 1279 C C . SER A 1 155 ? -16.507 9.299 9.463 1.00 55.50 155 SER A C 1
ATOM 1281 O O . SER A 1 155 ? -17.638 8.866 9.248 1.00 55.50 155 SER A O 1
ATOM 1283 N N . ILE A 1 156 ? -15.422 8.541 9.252 1.00 56.69 156 ILE A N 1
ATOM 1284 C CA . ILE A 1 156 ? -15.513 7.145 8.792 1.00 56.69 156 ILE A CA 1
ATOM 1285 C C . ILE A 1 156 ? -15.996 6.250 9.941 1.00 56.69 156 ILE A C 1
ATOM 1287 O O . ILE A 1 156 ? -16.858 5.407 9.724 1.00 56.69 156 ILE A O 1
ATOM 1291 N N . LEU A 1 157 ? -15.504 6.478 11.162 1.00 57.84 157 LEU A N 1
ATOM 1292 C CA . LEU A 1 157 ? -15.906 5.718 12.351 1.00 57.84 157 LEU A CA 1
ATOM 1293 C C . LEU A 1 157 ? -17.336 6.036 12.823 1.00 57.84 157 LEU A C 1
ATOM 1295 O O . LEU A 1 157 ? -18.013 5.155 13.329 1.00 57.84 157 LEU A O 1
ATOM 1299 N N . SER A 1 158 ? -17.819 7.268 12.639 1.00 50.44 158 SER A N 1
ATOM 1300 C CA . SER A 1 158 ? -19.171 7.694 13.056 1.00 50.44 158 SER A CA 1
ATOM 1301 C C . SER A 1 158 ? -20.264 7.423 12.017 1.00 50.44 158 SER A C 1
ATOM 1303 O O . SER A 1 158 ? -21.438 7.394 12.367 1.00 50.44 158 SER A O 1
ATOM 1305 N N . SER A 1 159 ? -19.904 7.177 10.752 1.00 50.59 159 SER A N 1
ATOM 1306 C CA . SER A 1 159 ? -20.851 6.771 9.696 1.00 50.59 159 SER A CA 1
ATOM 1307 C C . SER A 1 159 ? -21.030 5.252 9.580 1.00 50.59 159 SER A C 1
ATOM 1309 O O . SER A 1 159 ? -21.725 4.771 8.682 1.00 50.59 159 SER A O 1
ATOM 1311 N N . GLY A 1 160 ? -20.398 4.493 10.475 1.00 43.19 160 GLY A N 1
ATOM 1312 C CA . GLY A 1 160 ? -20.685 3.091 10.713 1.00 43.19 160 GLY A CA 1
ATOM 1313 C C . GLY A 1 160 ? -21.098 2.927 12.164 1.00 43.19 160 GLY A C 1
ATOM 1314 O O . GLY A 1 160 ? -20.243 2.924 13.043 1.00 43.19 160 GLY A O 1
ATOM 1315 N N . SER A 1 161 ? -22.392 2.748 12.421 1.00 36.03 161 SER A N 1
ATOM 1316 C CA . SER A 1 161 ? -22.836 2.019 13.607 1.00 36.03 161 SER A CA 1
ATOM 1317 C C . SER A 1 161 ? -22.262 0.606 13.502 1.00 36.03 161 SER A C 1
ATOM 1319 O O . SER A 1 161 ? -22.885 -0.299 12.953 1.00 36.03 161 SER A O 1
ATOM 1321 N N . ILE A 1 162 ? -21.018 0.438 13.944 1.00 40.34 162 ILE A N 1
ATOM 1322 C CA . ILE A 1 162 ? -20.463 -0.865 14.266 1.00 40.34 162 ILE A CA 1
ATOM 1323 C C . ILE A 1 162 ? -21.161 -1.225 15.571 1.00 40.34 162 ILE A C 1
ATOM 1325 O O . ILE A 1 162 ? -20.767 -0.764 16.640 1.00 40.34 162 ILE A O 1
ATOM 1329 N N . GLY A 1 163 ? -22.279 -1.942 15.448 1.00 31.98 163 GLY A N 1
ATOM 1330 C CA . GLY A 1 163 ? -22.844 -2.674 16.567 1.00 31.98 163 GLY A CA 1
ATOM 1331 C C . GLY A 1 163 ? -21.770 -3.636 17.055 1.00 31.98 163 GLY A C 1
ATOM 1332 O O . GLY A 1 163 ? -21.395 -4.556 16.327 1.00 31.98 163 GLY A O 1
ATOM 1333 N N . ILE A 1 164 ? -21.222 -3.331 18.227 1.00 34.78 164 ILE A N 1
ATOM 1334 C CA . ILE A 1 164 ? -20.636 -4.338 19.107 1.00 34.78 164 ILE A CA 1
ATOM 1335 C C . ILE A 1 164 ? -21.810 -5.026 19.795 1.00 34.78 164 ILE A C 1
ATOM 1337 O O . ILE A 1 164 ? -22.720 -4.284 20.235 1.00 34.78 164 ILE A O 1
#

Secondary structure (DSSP, 8-state):
-PPPHHHHHHHHHHHHTEEEEEEEEEPPHHHHHHSS---SEEEEEEEEEE---HHHHHHHHHHHHHHH--PPEEETTTTEEEEE-HHHHHHHHHTT--STTT----HHHHTS-HHHHHHHHHHHHHHHEEEETTTTEEEE------TTHHHHHHHHHHTS----

Sequence 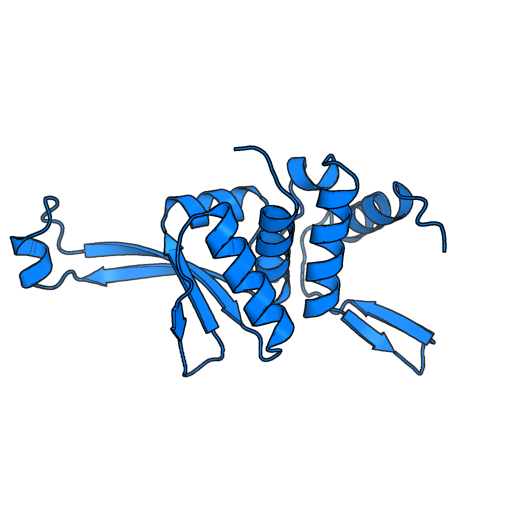(164 aa):
MEVTPELARTVAHICGDGYLATATQRRSVRELLTHPRKNMIRQRWFVRYVNTDSALIQQFTRDVKHVFNIRVVNRHRKHEYEVSSKKIYYLIKGLGAGKSRDWFIAKEIQQGNPKIRAAWLQALFDDEAYVSTIQKRIVLNMVNHHPSKKQKLASILSSGSIGI